Protein AF-A0A3D3YWQ4-F1 (afdb_monomer_lite)

Sequence (89 aa):
MGIVVELDTYRAGRTPATPATVDVVRRLERAVERLESAVGPLNHPRSGSLEPELESELLAILGAIAMEMLESATARTERLVERLARTGV

Structure (mmCIF, N/CA/C/O backbone):
data_AF-A0A3D3YWQ4-F1
#
_entry.id   AF-A0A3D3YWQ4-F1
#
loop_
_atom_site.group_PDB
_atom_site.id
_atom_site.type_symbol
_atom_site.label_atom_id
_atom_site.label_alt_id
_atom_site.label_comp_id
_atom_site.label_asym_id
_atom_site.label_entity_id
_atom_site.label_seq_id
_atom_site.pdbx_PDB_ins_code
_atom_site.Cartn_x
_atom_site.Cartn_y
_atom_site.Cartn_z
_atom_site.occupancy
_atom_site.B_iso_or_equiv
_atom_site.auth_seq_id
_atom_site.auth_comp_id
_atom_site.auth_asym_id
_atom_site.auth_atom_id
_atom_site.pdbx_PDB_model_num
ATOM 1 N N . MET A 1 1 ? 20.423 29.077 -9.970 1.00 41.62 1 MET A N 1
ATOM 2 C CA . MET A 1 1 ? 20.726 28.579 -11.329 1.00 41.62 1 MET A CA 1
ATOM 3 C C . MET A 1 1 ? 19.791 27.419 -11.616 1.00 41.62 1 MET A C 1
ATOM 5 O O . MET A 1 1 ? 19.858 26.441 -10.888 1.00 41.62 1 MET A O 1
ATOM 9 N N . GLY A 1 2 ? 18.882 27.546 -12.584 1.00 56.34 2 GLY A N 1
ATOM 10 C CA . GLY A 1 2 ? 18.034 26.435 -13.030 1.00 56.34 2 GLY A CA 1
ATOM 11 C C . GLY A 1 2 ? 18.663 25.778 -14.253 1.00 56.34 2 GLY A C 1
ATOM 12 O O . GLY A 1 2 ? 19.044 26.484 -15.183 1.00 56.34 2 GLY A O 1
ATOM 13 N N . ILE A 1 3 ? 18.815 24.455 -14.240 1.00 73.00 3 ILE A N 1
ATOM 14 C CA . ILE A 1 3 ? 19.275 23.700 -15.408 1.00 73.00 3 ILE A CA 1
ATOM 15 C C . ILE A 1 3 ? 18.053 23.491 -16.303 1.00 73.00 3 ILE A C 1
ATOM 17 O O . ILE A 1 3 ? 17.080 22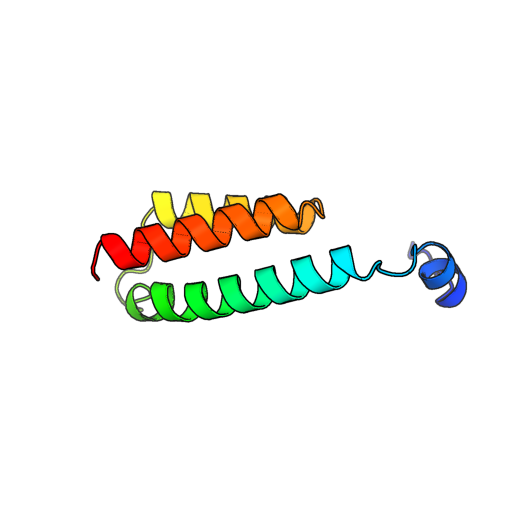.867 -15.884 1.00 73.00 3 ILE A O 1
ATOM 21 N N . VAL A 1 4 ? 18.085 24.041 -17.515 1.00 75.06 4 VAL A N 1
ATOM 22 C CA . VAL A 1 4 ? 17.068 23.771 -18.537 1.00 75.06 4 VAL A CA 1
ATOM 23 C C . VAL A 1 4 ? 17.438 22.441 -19.184 1.00 75.06 4 VAL A C 1
ATOM 25 O O . VAL A 1 4 ? 18.417 22.362 -19.920 1.00 75.06 4 VAL A O 1
ATOM 28 N N . VAL A 1 5 ? 16.698 21.383 -18.858 1.00 74.38 5 VAL A N 1
ATOM 29 C CA . VAL A 1 5 ? 16.846 20.076 -19.508 1.00 74.38 5 VAL A CA 1
ATOM 30 C C . VAL A 1 5 ? 15.875 20.026 -20.681 1.00 74.38 5 VAL A C 1
ATOM 32 O O . VAL A 1 5 ? 14.675 20.229 -20.492 1.00 74.38 5 VAL A O 1
ATOM 35 N N . GLU A 1 6 ? 16.374 19.759 -21.890 1.00 79.19 6 GLU A N 1
ATOM 36 C CA . GLU A 1 6 ? 15.500 19.513 -23.037 1.00 79.19 6 GLU A CA 1
ATOM 37 C C . GLU A 1 6 ? 14.632 18.277 -22.800 1.00 79.19 6 GLU A C 1
ATOM 39 O O . GLU A 1 6 ? 15.119 17.218 -22.395 1.00 79.19 6 GLU A O 1
ATOM 44 N N . LEU A 1 7 ? 13.337 18.409 -23.096 1.00 68.44 7 LEU A N 1
ATOM 45 C CA . LEU A 1 7 ? 12.343 17.363 -22.867 1.00 68.44 7 LEU A CA 1
ATOM 46 C C . LEU A 1 7 ? 12.690 16.065 -23.613 1.00 68.44 7 LEU A C 1
ATOM 48 O O . LEU A 1 7 ? 12.448 14.977 -23.095 1.00 68.44 7 LEU A O 1
ATOM 52 N N . ASP A 1 8 ? 13.291 16.177 -24.798 1.00 70.81 8 ASP A N 1
ATOM 53 C CA . ASP A 1 8 ? 13.714 15.029 -25.600 1.00 70.81 8 ASP A CA 1
ATOM 54 C C . ASP A 1 8 ? 14.960 14.352 -25.031 1.00 70.81 8 ASP A C 1
ATOM 56 O O . ASP A 1 8 ? 15.027 13.128 -25.018 1.00 70.81 8 ASP A O 1
ATOM 60 N N . THR A 1 9 ? 15.891 15.110 -24.444 1.00 70.50 9 THR A N 1
ATOM 61 C CA . THR A 1 9 ? 17.044 14.545 -23.721 1.00 70.50 9 THR A CA 1
ATOM 62 C C . THR A 1 9 ? 16.592 13.845 -22.435 1.00 70.50 9 THR A C 1
ATOM 64 O O . THR A 1 9 ? 17.054 12.749 -22.120 1.00 70.50 9 THR A O 1
ATOM 67 N N . TYR A 1 10 ? 15.622 14.430 -21.725 1.00 64.69 10 TYR A N 1
ATOM 68 C CA . TYR A 1 10 ? 14.991 13.809 -20.557 1.00 64.69 10 TYR A CA 1
ATOM 69 C C . TYR A 1 10 ? 14.250 12.511 -20.916 1.00 64.69 10 TYR A C 1
ATOM 71 O O . TYR A 1 10 ? 14.326 11.522 -20.188 1.00 64.69 10 TYR A O 1
ATOM 79 N N . ARG A 1 11 ? 13.548 12.486 -22.055 1.00 65.56 11 ARG A N 1
ATOM 80 C CA . ARG A 1 11 ? 12.831 11.299 -22.546 1.00 65.56 11 ARG A CA 1
ATOM 81 C C . ARG A 1 11 ? 13.766 10.232 -23.110 1.00 65.56 11 ARG A C 1
ATOM 83 O O . ARG A 1 11 ? 13.514 9.057 -22.876 1.00 65.56 11 ARG A O 1
ATOM 90 N N . ALA A 1 12 ? 14.838 10.618 -23.797 1.00 64.06 12 ALA A N 1
ATOM 91 C CA . ALA A 1 12 ? 15.815 9.699 -24.382 1.00 64.06 12 ALA A CA 1
ATOM 92 C C . ALA A 1 12 ? 16.609 8.915 -23.324 1.00 64.06 12 ALA A C 1
ATOM 94 O O . ALA A 1 12 ? 17.040 7.796 -23.587 1.00 64.06 12 ALA A O 1
ATOM 95 N N . GLY A 1 13 ? 16.768 9.475 -22.118 1.00 64.06 13 GLY A N 1
ATOM 96 C CA . GLY A 1 13 ? 17.370 8.782 -20.977 1.00 64.06 13 GLY A CA 1
ATOM 97 C C . GLY A 1 13 ? 16.448 7.770 -20.285 1.00 64.06 13 GLY A C 1
ATOM 98 O O . GLY A 1 13 ? 16.922 6.998 -19.453 1.00 64.06 13 GLY A O 1
ATOM 99 N N . ARG A 1 14 ? 15.144 7.745 -20.600 1.00 71.06 14 ARG A N 1
ATOM 100 C CA . ARG A 1 14 ? 14.231 6.728 -20.068 1.00 71.06 14 ARG A CA 1
ATOM 101 C C . ARG A 1 14 ? 14.286 5.477 -20.929 1.00 71.06 14 ARG A C 1
ATOM 103 O O . ARG A 1 14 ? 13.860 5.479 -22.081 1.00 71.06 14 ARG A O 1
ATOM 110 N N . THR A 1 15 ? 14.708 4.377 -20.320 1.00 66.12 15 THR A N 1
ATOM 111 C CA . THR A 1 15 ? 14.448 3.047 -20.864 1.00 66.12 15 THR A CA 1
ATOM 112 C C . THR A 1 15 ? 12.931 2.876 -21.016 1.00 66.12 15 THR A C 1
ATOM 114 O O . THR A 1 15 ? 12.200 3.127 -20.050 1.00 66.12 15 THR A O 1
ATOM 117 N N . PRO A 1 16 ? 12.423 2.485 -22.198 1.00 67.56 16 PRO A N 1
ATOM 118 C CA . PRO A 1 16 ? 11.002 2.214 -22.366 1.00 67.56 16 PRO A CA 1
ATOM 119 C C . PRO A 1 16 ? 10.561 1.146 -21.360 1.00 67.56 16 PRO A C 1
ATOM 121 O O . PRO A 1 16 ? 11.253 0.145 -21.161 1.00 67.56 16 PRO A O 1
ATOM 124 N N . ALA A 1 17 ? 9.421 1.378 -20.707 1.00 70.69 17 ALA A N 1
ATOM 125 C CA . ALA A 1 17 ? 8.891 0.452 -19.717 1.00 70.69 17 ALA A CA 1
ATOM 126 C C . ALA A 1 17 ? 8.666 -0.920 -20.362 1.00 70.69 17 ALA A C 1
ATOM 128 O O . ALA A 1 17 ? 8.002 -1.040 -21.394 1.00 70.69 17 ALA A O 1
ATOM 129 N N . THR A 1 18 ? 9.230 -1.957 -19.750 1.00 84.19 18 THR A N 1
ATOM 130 C CA . THR A 1 18 ? 8.984 -3.330 -20.191 1.00 84.19 18 THR A CA 1
ATOM 131 C C . THR A 1 18 ? 7.557 -3.745 -19.812 1.00 84.19 18 THR A C 1
ATOM 133 O O . THR A 1 18 ? 7.009 -3.201 -18.848 1.00 84.19 18 THR A O 1
ATOM 136 N N . PRO A 1 19 ? 6.951 -4.734 -20.497 1.00 83.75 19 PRO A N 1
ATOM 137 C CA . PRO A 1 19 ? 5.652 -5.279 -20.093 1.00 83.75 19 PRO A CA 1
ATOM 138 C C . PRO A 1 19 ? 5.621 -5.703 -18.616 1.00 83.75 19 PRO A C 1
ATOM 140 O O . PRO A 1 19 ? 4.673 -5.387 -17.906 1.00 83.75 19 PRO A O 1
ATOM 143 N N . ALA A 1 20 ? 6.710 -6.303 -18.124 1.00 81.12 20 ALA A N 1
ATOM 144 C CA . ALA A 1 20 ? 6.849 -6.688 -16.721 1.00 81.12 20 ALA A CA 1
ATOM 145 C C . ALA A 1 20 ? 6.805 -5.476 -15.772 1.00 81.12 20 ALA A C 1
ATOM 147 O O . ALA A 1 20 ? 6.130 -5.515 -14.748 1.00 81.12 20 ALA A O 1
ATOM 148 N N . THR A 1 21 ? 7.468 -4.370 -16.125 1.00 83.88 21 THR A N 1
ATOM 149 C CA . THR A 1 21 ? 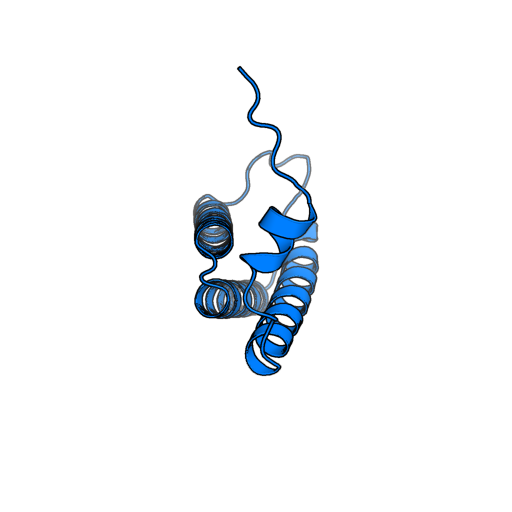7.413 -3.123 -15.344 1.00 83.88 21 THR A CA 1
ATOM 150 C C . THR A 1 21 ? 5.991 -2.563 -15.296 1.00 83.88 21 THR A C 1
ATOM 152 O O . THR A 1 21 ? 5.534 -2.148 -14.234 1.00 83.88 21 THR A O 1
ATOM 155 N N . VAL A 1 22 ? 5.273 -2.582 -16.424 1.00 87.00 22 VAL A N 1
ATOM 156 C CA . VAL A 1 22 ? 3.875 -2.129 -16.495 1.00 87.00 22 VAL A CA 1
ATOM 157 C C . VAL A 1 22 ? 2.978 -2.984 -15.599 1.00 87.00 22 VAL A C 1
ATOM 159 O O . VAL A 1 22 ? 2.146 -2.444 -14.871 1.00 87.00 22 VAL A O 1
ATOM 162 N N . ASP A 1 23 ? 3.168 -4.302 -15.593 1.00 90.00 23 ASP A N 1
ATOM 163 C CA . ASP A 1 23 ? 2.393 -5.211 -14.746 1.00 90.00 23 ASP A CA 1
ATOM 164 C C . ASP A 1 23 ? 2.645 -4.977 -13.251 1.00 90.00 23 ASP A C 1
ATOM 166 O O . ASP A 1 23 ? 1.695 -4.961 -12.463 1.00 90.00 23 ASP A O 1
ATOM 170 N N . VAL A 1 24 ? 3.900 -4.732 -12.853 1.00 90.38 24 VAL A N 1
ATOM 171 C CA . VAL A 1 24 ? 4.247 -4.396 -11.462 1.00 90.38 24 VAL A CA 1
ATOM 172 C C . VAL A 1 24 ? 3.596 -3.079 -11.040 1.00 90.38 24 VAL A C 1
ATOM 174 O O . VAL A 1 24 ? 3.013 -3.020 -9.959 1.00 90.38 24 VAL A O 1
ATOM 177 N N . VAL A 1 25 ? 3.617 -2.047 -11.890 1.00 90.06 25 VAL A N 1
ATOM 178 C CA . VAL A 1 25 ? 2.944 -0.767 -11.602 1.00 90.06 25 VAL A CA 1
ATOM 179 C C . VAL A 1 25 ? 1.441 -0.970 -11.419 1.00 90.06 25 VAL A C 1
ATOM 181 O O . VAL A 1 25 ? 0.892 -0.545 -10.408 1.00 90.06 25 VAL A O 1
ATOM 184 N N . ARG A 1 26 ? 0.777 -1.706 -12.320 1.00 93.31 26 ARG A N 1
ATOM 185 C CA . ARG A 1 26 ? -0.665 -1.993 -12.198 1.00 93.31 26 ARG A CA 1
ATOM 186 C C . ARG A 1 26 ? -1.003 -2.784 -10.937 1.00 93.31 26 ARG A C 1
ATOM 188 O O . ARG A 1 26 ? -2.081 -2.622 -10.366 1.00 93.31 26 ARG A O 1
ATOM 195 N N . ARG A 1 27 ? -0.115 -3.687 -10.516 1.00 93.69 27 ARG A N 1
ATOM 196 C CA . ARG A 1 27 ? -0.278 -4.444 -9.270 1.00 93.69 27 ARG A CA 1
ATOM 197 C C . ARG A 1 27 ? -0.120 -3.535 -8.052 1.00 93.69 27 ARG A C 1
ATOM 199 O O . ARG A 1 27 ? -0.936 -3.632 -7.138 1.00 93.69 27 ARG A O 1
ATOM 206 N N . LEU A 1 28 ? 0.865 -2.638 -8.068 1.00 91.94 28 LEU A N 1
ATOM 207 C CA . LEU A 1 28 ? 1.067 -1.635 -7.027 1.00 91.94 28 LEU A CA 1
ATOM 208 C C . LEU A 1 28 ? -0.142 -0.703 -6.900 1.00 91.94 28 LEU A C 1
ATOM 210 O O . LEU A 1 28 ? -0.635 -0.525 -5.793 1.00 91.94 28 LEU A O 1
ATOM 214 N N . GLU A 1 29 ? -0.656 -0.172 -8.012 1.00 93.25 29 GLU A N 1
ATOM 215 C CA . GLU A 1 29 ? -1.849 0.690 -8.042 1.00 93.25 29 GLU A CA 1
ATOM 216 C C . GLU A 1 29 ? -3.040 0.012 -7.355 1.00 93.25 29 GLU A C 1
ATOM 218 O O . GLU A 1 29 ? -3.598 0.547 -6.399 1.00 93.25 29 GLU A O 1
ATOM 223 N N . ARG A 1 30 ? -3.359 -1.230 -7.744 1.00 94.31 30 ARG A N 1
ATOM 224 C CA . ARG A 1 30 ? -4.439 -2.007 -7.108 1.00 94.31 30 ARG A CA 1
ATOM 225 C C . ARG A 1 30 ? -4.196 -2.260 -5.623 1.00 94.31 30 ARG A C 1
ATOM 227 O O . ARG A 1 30 ? -5.144 -2.325 -4.843 1.00 94.31 30 ARG A O 1
ATOM 234 N N . ALA A 1 31 ? -2.946 -2.491 -5.227 1.00 92.62 31 ALA A N 1
ATOM 235 C CA . ALA A 1 31 ? -2.604 -2.707 -3.828 1.00 92.62 31 ALA A CA 1
ATOM 236 C C . ALA A 1 31 ? -2.800 -1.418 -3.011 1.00 92.62 31 ALA A C 1
ATOM 238 O O . ALA A 1 31 ? -3.323 -1.483 -1.900 1.00 92.62 31 ALA A O 1
ATOM 239 N N . VAL A 1 32 ? -2.447 -0.259 -3.576 1.00 91.81 32 VAL A N 1
ATOM 240 C CA . VAL A 1 32 ? -2.656 1.060 -2.962 1.00 91.81 32 VAL A CA 1
ATOM 241 C C . VAL A 1 32 ? -4.145 1.381 -2.836 1.00 91.81 32 VAL A C 1
ATOM 243 O O . VAL A 1 32 ? -4.574 1.745 -1.749 1.00 91.81 32 VAL A O 1
ATOM 246 N N . GLU A 1 33 ? -4.958 1.150 -3.868 1.00 93.06 33 GLU A N 1
ATOM 247 C CA . GLU A 1 33 ? -6.420 1.348 -3.803 1.00 93.06 33 GLU A CA 1
ATOM 248 C C . GLU A 1 33 ? -7.069 0.533 -2.666 1.00 93.06 33 GLU A C 1
ATOM 250 O O . GLU A 1 33 ? -7.936 1.008 -1.923 1.00 93.06 33 GLU A O 1
ATOM 255 N N . ARG A 1 34 ? -6.621 -0.717 -2.489 1.00 92.00 34 ARG A N 1
ATOM 256 C CA . ARG A 1 34 ? -7.067 -1.570 -1.376 1.00 92.00 34 ARG A CA 1
ATOM 257 C C . ARG A 1 34 ? -6.591 -1.042 -0.028 1.00 92.00 34 ARG A C 1
ATOM 259 O O . ARG A 1 34 ? -7.335 -1.125 0.947 1.00 92.00 34 ARG A O 1
ATOM 266 N N . LEU A 1 35 ? -5.371 -0.514 0.034 1.00 89.56 35 LEU A N 1
ATOM 267 C CA . LEU A 1 35 ? -4.819 0.074 1.248 1.00 89.56 35 LEU A CA 1
ATOM 268 C C . LEU A 1 35 ? -5.581 1.334 1.660 1.00 89.56 35 LEU A C 1
ATOM 270 O O . LEU A 1 35 ? -5.934 1.457 2.827 1.00 89.56 35 LEU A O 1
ATOM 274 N N . GLU A 1 36 ? -5.892 2.229 0.723 1.00 87.56 36 GLU A N 1
ATOM 275 C CA . GLU A 1 36 ? -6.716 3.416 0.980 1.00 87.56 36 GLU A CA 1
ATOM 276 C C . GLU A 1 36 ? -8.083 3.028 1.547 1.00 87.56 36 GLU A C 1
ATOM 278 O O . GLU A 1 36 ? -8.528 3.594 2.546 1.00 87.56 36 GLU A O 1
ATOM 283 N N . SER A 1 37 ? -8.706 1.997 0.972 1.00 87.06 37 SER A N 1
ATOM 284 C CA . SER A 1 37 ? -9.980 1.462 1.462 1.00 87.06 37 SER A CA 1
ATOM 285 C C . SER A 1 37 ? -9.877 0.898 2.887 1.00 87.06 37 SER A C 1
ATOM 287 O O . SER A 1 37 ? -10.819 1.031 3.665 1.00 87.06 37 SER A O 1
ATOM 289 N N . ALA A 1 38 ? -8.741 0.292 3.248 1.00 85.69 38 ALA A N 1
ATOM 290 C CA . ALA A 1 38 ? -8.506 -0.288 4.572 1.00 85.69 38 ALA A CA 1
ATOM 291 C C . ALA A 1 38 ? -8.114 0.756 5.637 1.00 85.69 38 ALA A C 1
ATOM 293 O O . ALA A 1 38 ? -8.477 0.616 6.802 1.00 85.69 38 ALA A O 1
ATOM 294 N N . VAL A 1 39 ? -7.378 1.803 5.254 1.00 81.69 39 VAL A N 1
ATOM 295 C CA . VAL A 1 39 ? -6.897 2.858 6.165 1.00 81.69 39 VAL A CA 1
ATOM 296 C C . VAL A 1 39 ? -7.916 3.991 6.324 1.00 81.69 39 VAL A C 1
ATOM 298 O O . VAL A 1 39 ? -7.957 4.633 7.371 1.00 81.69 39 VAL A O 1
ATOM 301 N N . GLY A 1 40 ? -8.781 4.227 5.333 1.00 74.88 40 GLY A N 1
ATOM 302 C CA . GLY A 1 40 ? -9.823 5.260 5.376 1.00 74.88 40 GLY A CA 1
ATOM 303 C C . GLY A 1 40 ? -10.671 5.258 6.662 1.00 74.88 40 GLY A C 1
ATOM 304 O O . GLY A 1 40 ? -10.807 6.315 7.278 1.00 74.88 40 GLY A O 1
ATOM 305 N N . PRO A 1 41 ? -11.181 4.102 7.130 1.00 72.38 41 PRO A N 1
ATOM 306 C CA . PRO A 1 41 ? -11.925 4.003 8.390 1.00 72.38 41 PRO A CA 1
ATOM 307 C C . PRO A 1 41 ? -11.087 4.289 9.649 1.00 72.38 41 PRO A C 1
ATOM 309 O O . PRO A 1 41 ? -11.619 4.795 10.638 1.00 72.38 41 PRO A O 1
ATOM 312 N N . LEU A 1 42 ? -9.782 3.986 9.608 1.00 70.94 42 LEU A N 1
ATOM 313 C CA . LEU A 1 42 ? -8.830 4.183 10.710 1.00 70.94 42 LEU A CA 1
ATOM 314 C C . LEU A 1 42 ? -8.412 5.648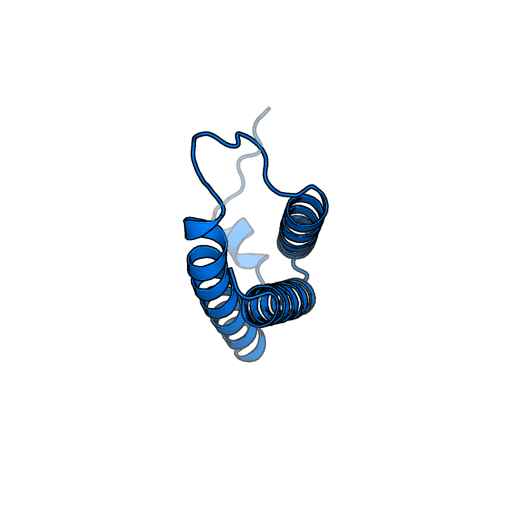 10.879 1.00 70.94 42 LEU A C 1
ATOM 316 O O . LEU A 1 42 ? -8.053 6.074 11.977 1.00 70.94 42 LEU A O 1
ATOM 320 N N . ASN A 1 43 ? -8.508 6.443 9.812 1.00 63.72 43 ASN A N 1
ATOM 321 C CA . ASN A 1 43 ? -8.269 7.884 9.826 1.00 63.72 43 ASN A CA 1
ATOM 322 C C . ASN A 1 43 ? -9.470 8.638 10.424 1.00 63.72 43 ASN A C 1
ATOM 324 O O . ASN A 1 43 ? -10.129 9.450 9.774 1.00 63.72 43 ASN A O 1
ATOM 328 N N . HIS A 1 44 ? -9.782 8.371 11.694 1.00 58.75 44 HIS A N 1
ATOM 329 C CA . HIS A 1 44 ? -10.787 9.146 12.408 1.00 58.75 44 HIS A CA 1
ATOM 330 C C . HIS A 1 44 ? -10.216 10.540 12.733 1.00 58.75 44 HIS A C 1
ATOM 332 O O . HIS A 1 44 ? -9.225 10.635 13.463 1.00 58.75 44 HIS A O 1
ATOM 338 N N . PRO A 1 45 ? -10.850 11.643 12.288 1.00 55.94 45 PRO A N 1
ATOM 339 C CA . PRO A 1 45 ? -10.319 13.005 12.441 1.00 55.94 45 PRO A CA 1
ATOM 340 C C . PRO A 1 45 ? -10.164 13.465 13.902 1.00 55.94 45 PRO A C 1
ATOM 342 O O . PRO A 1 45 ? -9.587 14.515 14.162 1.00 55.94 45 PRO A O 1
ATOM 345 N N . ARG A 1 46 ? -10.662 12.684 14.871 1.00 56.03 46 ARG A N 1
ATOM 346 C CA . ARG A 1 46 ? -10.494 12.926 16.312 1.00 56.03 46 ARG A CA 1
ATOM 347 C C . ARG A 1 46 ? -9.262 12.260 16.934 1.00 56.03 46 ARG A C 1
ATOM 349 O O . ARG A 1 46 ? -8.888 12.667 18.026 1.00 56.03 46 ARG A O 1
ATOM 356 N N . SER A 1 47 ? -8.652 11.268 16.279 1.00 58.88 47 SER A N 1
ATOM 357 C CA . SER A 1 47 ? -7.511 10.520 16.836 1.00 58.88 47 SER A CA 1
ATOM 358 C C . SER A 1 47 ? -6.162 11.171 16.522 1.00 58.88 47 SER A C 1
ATOM 360 O O . SER A 1 47 ? -5.194 10.931 17.233 1.00 58.88 47 SER A O 1
ATOM 362 N N . GLY A 1 48 ? -6.084 12.017 15.485 1.00 60.19 48 GLY A N 1
ATOM 363 C CA . GLY A 1 48 ? -4.919 12.857 15.159 1.00 60.19 48 GLY A CA 1
ATOM 364 C C . GLY A 1 48 ? -3.615 12.125 14.805 1.00 60.19 48 GLY A C 1
ATOM 365 O O . GLY A 1 48 ? -2.701 12.757 14.289 1.00 60.19 48 GLY A O 1
ATOM 366 N N . SER A 1 49 ? -3.528 10.819 15.047 1.00 66.31 49 SER A N 1
ATOM 367 C CA . SER A 1 49 ? -2.344 9.998 14.835 1.00 66.31 49 SER A CA 1
ATOM 368 C C . SER A 1 49 ? -2.767 8.619 14.360 1.00 66.31 49 SER A C 1
ATOM 370 O O . SER A 1 49 ? -3.649 7.992 14.953 1.00 66.31 49 SER A O 1
ATOM 372 N N . LEU A 1 50 ? -2.111 8.155 13.299 1.00 72.88 50 LEU A N 1
ATOM 373 C CA . LEU A 1 50 ? -2.093 6.742 12.944 1.00 72.88 50 LEU A CA 1
ATOM 374 C C . LEU A 1 50 ? -1.378 5.963 14.057 1.00 72.88 50 LEU A C 1
ATOM 376 O O . LEU A 1 50 ? -0.587 6.533 14.817 1.00 72.88 50 LEU A O 1
ATOM 380 N N . GLU A 1 51 ? -1.640 4.659 14.155 1.00 82.44 51 GLU A N 1
ATOM 381 C CA . GLU A 1 51 ? -0.782 3.802 14.974 1.00 82.44 51 GLU A CA 1
ATOM 382 C C . GLU A 1 51 ? 0.673 3.893 14.469 1.00 82.44 51 GLU A C 1
ATOM 384 O O . GLU A 1 51 ? 0.894 3.784 13.257 1.00 82.44 51 GLU A O 1
ATOM 389 N N . PRO A 1 52 ? 1.675 4.047 15.358 1.00 85.06 52 PRO A N 1
ATOM 390 C CA . PRO A 1 52 ? 3.078 4.218 14.965 1.00 85.06 52 PRO A CA 1
ATOM 391 C C . PRO A 1 52 ? 3.617 3.113 14.045 1.00 85.06 52 PRO A C 1
ATOM 393 O O . PRO A 1 52 ? 4.456 3.363 13.176 1.00 85.06 52 PRO A O 1
ATOM 396 N N . GLU A 1 53 ? 3.128 1.882 14.210 1.00 86.94 53 GLU A N 1
ATOM 397 C CA . GLU A 1 53 ? 3.496 0.753 13.353 1.00 86.94 53 GLU A CA 1
ATOM 398 C C . GLU A 1 53 ? 2.932 0.896 11.933 1.00 86.94 53 GLU A C 1
ATOM 400 O O . GLU A 1 53 ? 3.627 0.611 10.957 1.00 86.94 53 GLU A O 1
ATOM 405 N N . LEU A 1 54 ? 1.691 1.377 11.799 1.00 87.94 54 LEU A N 1
ATOM 406 C CA . LEU A 1 54 ? 1.069 1.641 10.502 1.00 87.94 54 LEU A CA 1
ATOM 407 C C . LEU A 1 54 ? 1.779 2.793 9.785 1.00 87.94 54 LEU A C 1
ATOM 409 O O . LEU A 1 54 ? 2.098 2.670 8.605 1.00 87.94 54 LEU A O 1
ATOM 413 N N . GLU A 1 55 ? 2.080 3.881 10.494 1.00 89.12 55 GLU A N 1
ATOM 414 C CA . GLU A 1 55 ? 2.829 5.014 9.942 1.00 89.12 55 GLU A CA 1
ATOM 415 C C . GLU A 1 55 ? 4.220 4.592 9.446 1.00 89.12 55 GLU A C 1
ATOM 417 O O . GLU A 1 55 ? 4.604 4.909 8.318 1.00 89.12 55 GLU A O 1
ATOM 422 N N . SER A 1 56 ? 4.948 3.808 10.246 1.00 93.06 56 SER A N 1
ATOM 423 C CA . SER A 1 56 ? 6.273 3.295 9.875 1.00 93.06 56 SER A CA 1
ATOM 424 C C . SER A 1 56 ? 6.232 2.463 8.590 1.00 93.06 56 SER A C 1
ATOM 426 O O . SER A 1 56 ? 7.118 2.573 7.742 1.00 93.06 56 SER A O 1
ATOM 428 N N . GLU A 1 57 ? 5.193 1.651 8.409 1.00 93.31 57 GLU A N 1
ATOM 429 C CA . GLU A 1 57 ? 5.028 0.802 7.224 1.00 93.31 57 GLU A CA 1
ATOM 430 C C . GLU A 1 57 ? 4.629 1.607 5.985 1.00 93.31 57 GLU A C 1
ATOM 432 O O . GLU A 1 57 ? 5.153 1.361 4.896 1.00 93.31 57 GLU A O 1
ATOM 437 N N . LEU A 1 58 ? 3.782 2.629 6.144 1.00 93.12 58 LEU A N 1
ATOM 438 C CA . LEU A 1 58 ? 3.465 3.579 5.073 1.00 93.12 58 LEU A CA 1
ATOM 439 C C . LEU A 1 58 ? 4.718 4.331 4.605 1.00 93.12 58 LEU A C 1
ATOM 441 O O . LEU A 1 58 ? 4.973 4.421 3.402 1.00 93.12 58 LEU A O 1
ATOM 445 N N . LEU A 1 59 ? 5.549 4.803 5.539 1.00 94.19 59 LEU A N 1
ATOM 446 C CA . LEU A 1 59 ? 6.834 5.434 5.226 1.00 94.19 59 LEU A CA 1
ATOM 447 C C . LEU A 1 59 ? 7.798 4.457 4.541 1.00 94.19 59 LEU A C 1
ATOM 449 O O . LEU A 1 59 ? 8.509 4.832 3.608 1.00 94.19 59 LEU A O 1
ATOM 453 N N . ALA A 1 60 ? 7.802 3.189 4.950 1.00 95.69 60 ALA A N 1
ATOM 454 C CA . ALA A 1 60 ? 8.625 2.153 4.341 1.00 95.69 60 ALA A CA 1
ATOM 455 C C . ALA A 1 60 ? 8.190 1.817 2.900 1.00 95.69 60 ALA A C 1
ATOM 457 O O . ALA A 1 60 ? 9.043 1.506 2.061 1.00 95.69 60 ALA A O 1
ATOM 458 N N . ILE A 1 61 ? 6.889 1.867 2.600 1.00 94.62 61 ILE A N 1
ATOM 459 C CA . ILE A 1 61 ? 6.348 1.741 1.238 1.00 94.62 61 ILE A CA 1
ATOM 460 C C . ILE A 1 61 ? 6.747 2.963 0.406 1.00 94.62 61 ILE A C 1
ATOM 462 O O . ILE A 1 61 ? 7.300 2.801 -0.682 1.00 94.62 61 ILE A O 1
ATOM 466 N N . LEU A 1 62 ? 6.548 4.174 0.937 1.00 94.31 62 LEU A N 1
ATOM 467 C CA . LEU A 1 62 ? 6.924 5.421 0.267 1.00 94.31 62 LEU A CA 1
ATOM 468 C C . LEU A 1 62 ? 8.421 5.454 -0.072 1.00 94.31 62 LEU A C 1
ATOM 470 O O . LEU A 1 62 ? 8.789 5.795 -1.193 1.00 94.31 62 LEU A O 1
ATOM 474 N N . GLY A 1 63 ? 9.280 5.041 0.864 1.00 95.75 63 GLY A N 1
ATOM 475 C CA . GLY A 1 63 ? 10.720 4.936 0.638 1.00 95.75 63 GLY A CA 1
ATOM 476 C C . GLY A 1 63 ? 11.073 3.956 -0.483 1.00 95.75 63 GLY A C 1
ATOM 477 O O . GLY A 1 63 ? 11.918 4.264 -1.318 1.00 95.75 63 GLY A O 1
ATOM 478 N N . ALA A 1 64 ? 10.393 2.807 -0.560 1.00 94.31 64 ALA A N 1
ATOM 479 C CA . ALA A 1 64 ? 10.597 1.850 -1.648 1.00 94.31 64 ALA A CA 1
ATOM 480 C C . ALA A 1 64 ? 10.155 2.416 -3.010 1.00 94.31 64 ALA A C 1
ATOM 482 O O . ALA A 1 64 ? 10.857 2.222 -4.000 1.00 94.31 64 ALA A O 1
ATOM 483 N N . ILE A 1 65 ? 9.038 3.153 -3.062 1.00 92.50 65 ILE A N 1
ATOM 484 C CA . ILE A 1 65 ? 8.576 3.841 -4.279 1.00 92.50 65 ILE A CA 1
ATOM 485 C C . ILE A 1 65 ? 9.588 4.907 -4.713 1.00 92.50 65 ILE A C 1
ATOM 487 O O . ILE A 1 65 ? 9.956 4.959 -5.883 1.00 92.50 65 ILE A O 1
ATOM 491 N N . ALA A 1 66 ? 10.077 5.722 -3.774 1.00 92.12 66 ALA A N 1
ATOM 492 C CA . ALA A 1 66 ? 11.051 6.778 -4.046 1.00 92.12 66 ALA A CA 1
ATOM 493 C C . ALA A 1 66 ? 12.395 6.237 -4.567 1.00 92.12 66 ALA A C 1
ATOM 495 O O . ALA A 1 66 ? 13.079 6.922 -5.321 1.00 92.12 66 ALA A O 1
ATOM 496 N N . MET A 1 67 ? 12.760 5.009 -4.188 1.00 93.38 67 MET A N 1
ATOM 497 C CA . MET A 1 67 ? 13.947 4.304 -4.688 1.00 93.38 67 MET A CA 1
ATOM 498 C C . MET A 1 67 ? 13.671 3.462 -5.947 1.00 93.38 67 MET A C 1
ATOM 500 O O . MET A 1 67 ? 14.498 2.631 -6.310 1.00 93.38 67 MET A O 1
ATOM 504 N N . GLU A 1 68 ? 12.505 3.622 -6.585 1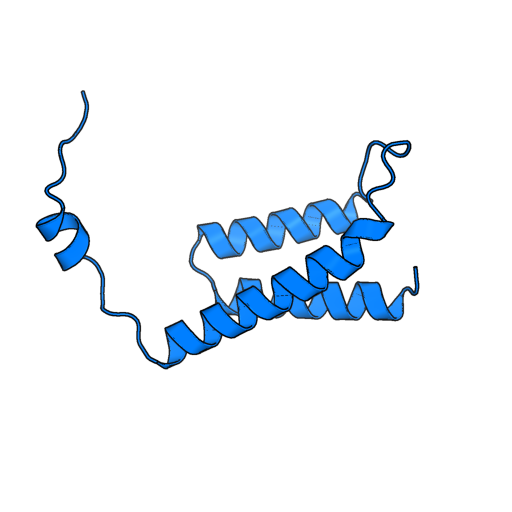.00 90.81 68 GLU A N 1
ATOM 505 C CA . GLU A 1 68 ? 12.071 2.854 -7.764 1.00 90.81 68 GLU A CA 1
ATOM 506 C C . GLU A 1 68 ? 12.045 1.323 -7.542 1.00 90.81 68 GLU A C 1
ATOM 508 O O . GLU A 1 68 ? 12.035 0.525 -8.480 1.00 90.81 68 GLU A O 1
ATOM 513 N N . MET A 1 69 ? 11.963 0.879 -6.284 1.00 93.31 69 MET A N 1
ATOM 514 C CA . MET A 1 69 ? 11.892 -0.532 -5.897 1.00 93.31 69 MET A CA 1
ATOM 515 C C . MET A 1 69 ? 10.444 -1.037 -5.951 1.00 93.31 69 MET A C 1
ATOM 517 O O . MET A 1 69 ? 9.859 -1.423 -4.934 1.00 93.31 69 MET A O 1
ATOM 521 N N . LEU A 1 70 ? 9.849 -1.024 -7.145 1.00 92.12 70 LEU A N 1
ATOM 522 C CA . LEU A 1 70 ? 8.407 -1.225 -7.339 1.00 92.12 70 LEU A CA 1
ATOM 523 C C . LEU A 1 70 ? 7.898 -2.593 -6.858 1.00 92.12 70 LEU A C 1
ATOM 525 O O . LEU A 1 70 ? 6.830 -2.668 -6.253 1.00 92.12 70 LEU A O 1
ATOM 529 N N . GLU A 1 71 ? 8.659 -3.672 -7.052 1.00 93.19 71 GLU A N 1
ATOM 530 C CA . GLU A 1 71 ? 8.280 -5.001 -6.543 1.00 93.19 71 GLU A CA 1
ATOM 531 C C . GLU A 1 71 ? 8.257 -5.045 -5.011 1.00 93.19 71 GLU A C 1
ATOM 533 O O . GLU A 1 71 ? 7.326 -5.585 -4.413 1.00 93.19 71 GLU A O 1
ATOM 538 N N . SER A 1 72 ? 9.251 -4.425 -4.369 1.00 93.62 72 SER A N 1
ATOM 539 C CA . SER A 1 72 ? 9.335 -4.334 -2.908 1.00 93.62 72 SER A CA 1
ATOM 540 C C . SER A 1 72 ? 8.192 -3.494 -2.344 1.00 93.62 72 SER A C 1
ATOM 542 O O . SER A 1 72 ? 7.538 -3.909 -1.385 1.00 93.62 72 SER A O 1
ATOM 544 N N . ALA A 1 73 ? 7.906 -2.347 -2.972 1.00 95.75 73 ALA A N 1
ATOM 545 C CA . ALA A 1 73 ? 6.761 -1.513 -2.630 1.00 95.75 73 ALA A CA 1
ATOM 546 C C . ALA A 1 73 ? 5.455 -2.311 -2.741 1.00 95.75 73 ALA A C 1
ATOM 548 O O . ALA A 1 73 ? 4.685 -2.357 -1.788 1.00 95.75 73 ALA A O 1
ATOM 549 N N . THR A 1 74 ? 5.260 -3.030 -3.849 1.00 95.62 74 THR A N 1
ATOM 550 C CA . THR A 1 74 ? 4.070 -3.861 -4.086 1.00 95.62 74 THR A CA 1
ATOM 551 C C . THR A 1 74 ? 3.902 -4.928 -3.007 1.00 95.62 74 THR A C 1
ATOM 553 O O . THR A 1 74 ? 2.857 -5.003 -2.365 1.00 95.62 74 THR A O 1
ATOM 556 N N . ALA A 1 75 ? 4.948 -5.717 -2.748 1.00 95.06 75 ALA A N 1
ATOM 557 C CA . ALA A 1 75 ? 4.911 -6.791 -1.761 1.00 95.06 75 ALA A CA 1
ATOM 558 C C . ALA A 1 75 ? 4.728 -6.278 -0.322 1.00 95.06 75 ALA A C 1
ATOM 560 O O . ALA A 1 75 ? 4.186 -6.982 0.533 1.00 95.06 75 ALA A O 1
ATOM 561 N N . ARG A 1 76 ? 5.205 -5.068 -0.007 1.00 95.44 76 ARG A N 1
ATOM 562 C CA . ARG A 1 76 ? 4.944 -4.418 1.286 1.00 95.44 76 ARG A CA 1
ATOM 563 C C . ARG A 1 76 ? 3.488 -3.979 1.395 1.00 95.44 76 ARG A C 1
ATOM 565 O O . ARG A 1 76 ? 2.842 -4.337 2.376 1.00 95.44 76 ARG A O 1
ATOM 572 N N . THR A 1 77 ? 2.961 -3.297 0.380 1.00 95.75 77 THR A N 1
ATOM 573 C CA . THR A 1 77 ? 1.565 -2.844 0.346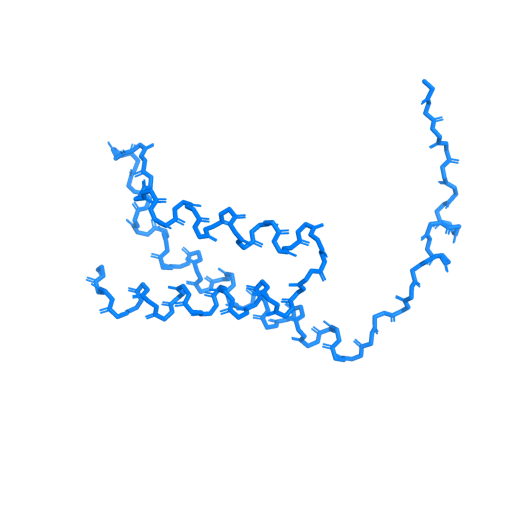 1.00 95.75 77 THR A CA 1
ATOM 574 C C . THR A 1 77 ? 0.589 -4.012 0.473 1.00 95.75 77 THR A C 1
ATOM 576 O O . THR A 1 77 ? -0.321 -3.960 1.294 1.00 95.75 77 THR A O 1
ATOM 579 N N . GLU A 1 78 ? 0.796 -5.102 -0.266 1.00 95.62 78 GLU A N 1
ATOM 580 C CA . GLU A 1 78 ? -0.076 -6.281 -0.192 1.00 95.62 78 GLU A CA 1
ATOM 581 C C . GLU A 1 78 ? -0.064 -6.934 1.192 1.00 95.62 78 GLU A C 1
ATOM 583 O O . GLU A 1 78 ? -1.127 -7.201 1.752 1.00 95.62 78 GLU A O 1
ATOM 588 N N . ARG A 1 79 ? 1.120 -7.120 1.792 1.00 95.06 79 ARG A N 1
ATOM 589 C CA . ARG A 1 79 ? 1.231 -7.660 3.156 1.00 95.06 79 ARG A CA 1
ATOM 590 C C . ARG A 1 79 ? 0.558 -6.761 4.188 1.00 95.06 79 ARG A C 1
ATOM 592 O O . ARG A 1 79 ? -0.035 -7.274 5.136 1.00 95.06 79 ARG A O 1
ATOM 599 N N . LEU A 1 80 ? 0.649 -5.443 4.016 1.00 93.50 80 LEU A N 1
ATOM 600 C CA . LEU A 1 80 ? -0.015 -4.484 4.892 1.00 93.50 80 LEU A CA 1
ATOM 601 C C . LEU A 1 80 ? -1.539 -4.598 4.774 1.00 93.50 80 LEU A C 1
ATOM 603 O O . LEU A 1 80 ? -2.212 -4.715 5.794 1.00 93.50 80 LEU A O 1
ATOM 607 N N . VAL A 1 81 ? -2.074 -4.653 3.552 1.00 93.06 81 VAL A N 1
ATOM 608 C CA . VAL A 1 81 ? -3.509 -4.865 3.297 1.00 93.06 81 VAL A CA 1
ATOM 609 C C . VAL A 1 81 ? -3.993 -6.177 3.916 1.00 93.06 81 VAL A C 1
ATOM 611 O O . VAL A 1 81 ? -4.996 -6.186 4.625 1.00 93.06 81 VAL A O 1
ATOM 614 N N . GLU A 1 82 ? -3.272 -7.281 3.712 1.00 92.75 82 GLU A N 1
ATOM 615 C CA . GLU A 1 82 ? -3.605 -8.577 4.319 1.00 92.75 82 GLU A CA 1
ATOM 616 C C . GLU A 1 82 ? -3.578 -8.528 5.848 1.00 92.75 82 GLU A C 1
ATOM 618 O O . GLU A 1 82 ? -4.406 -9.152 6.513 1.00 92.75 82 GLU A O 1
ATOM 623 N N . ARG A 1 83 ? -2.619 -7.798 6.428 1.00 91.38 83 ARG A N 1
ATOM 624 C CA . ARG A 1 83 ? -2.532 -7.611 7.877 1.00 91.38 83 ARG A CA 1
ATOM 625 C C . ARG A 1 83 ? -3.743 -6.840 8.392 1.00 91.38 83 ARG A C 1
ATOM 627 O O . ARG A 1 83 ? -4.400 -7.343 9.292 1.00 91.38 83 ARG A O 1
ATOM 634 N N . LEU A 1 84 ? -4.080 -5.704 7.783 1.00 88.50 84 LEU A N 1
ATOM 635 C CA . LEU A 1 84 ? -5.250 -4.902 8.156 1.00 88.50 84 LEU A CA 1
ATOM 636 C C . LEU A 1 84 ? -6.559 -5.697 8.020 1.00 88.50 84 LEU A C 1
ATOM 638 O O . LEU A 1 84 ? -7.403 -5.641 8.909 1.00 88.50 84 LEU A O 1
ATOM 642 N N . ALA A 1 85 ? -6.695 -6.508 6.966 1.00 86.88 85 ALA A N 1
ATOM 643 C CA . ALA A 1 85 ? -7.856 -7.376 6.773 1.00 86.88 85 ALA A CA 1
ATOM 644 C C . ALA A 1 85 ? -7.985 -8.466 7.854 1.00 86.88 85 ALA A C 1
ATOM 646 O O . ALA A 1 85 ? -9.098 -8.816 8.239 1.00 86.88 85 ALA A O 1
ATOM 647 N N . ARG A 1 86 ? -6.864 -9.007 8.358 1.00 86.62 86 ARG A N 1
ATOM 648 C CA . ARG A 1 86 ? -6.860 -10.001 9.449 1.00 86.62 86 ARG A CA 1
ATOM 649 C C . ARG A 1 86 ? -7.138 -9.393 10.814 1.00 86.62 86 ARG A C 1
ATOM 651 O O . ARG A 1 86 ? -7.751 -10.058 11.643 1.00 86.62 86 ARG A O 1
ATOM 658 N N . THR A 1 87 ? -6.653 -8.180 11.059 1.00 75.19 87 THR A N 1
ATOM 659 C CA . THR A 1 87 ? -6.820 -7.519 12.357 1.00 75.19 87 THR A CA 1
ATOM 660 C C . THR A 1 87 ? -8.263 -7.068 12.584 1.00 75.19 87 THR A C 1
ATOM 662 O O . THR A 1 87 ? -8.616 -6.827 13.730 1.00 75.19 87 THR A O 1
ATOM 665 N N . GLY A 1 88 ? -9.106 -7.047 11.540 1.00 61.88 88 GLY A N 1
ATOM 666 C CA . GLY A 1 88 ? -10.545 -6.829 11.674 1.00 61.88 88 GLY A CA 1
ATOM 667 C C . GLY A 1 88 ? -10.845 -5.529 12.410 1.00 61.88 88 GLY A C 1
ATOM 668 O O . GLY A 1 88 ? -11.257 -5.555 13.566 1.00 6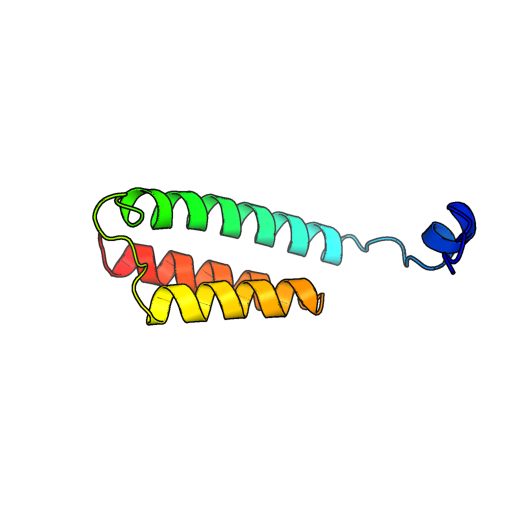1.88 88 GLY A O 1
ATOM 669 N N . VAL A 1 89 ? -10.596 -4.407 11.737 1.00 47.94 89 VAL A N 1
ATOM 670 C CA . VAL A 1 89 ? -11.220 -3.130 12.110 1.00 47.94 89 VAL A CA 1
ATOM 671 C C . VAL A 1 89 ? -12.722 -3.234 11.878 1.00 47.94 89 VAL A C 1
ATOM 673 O O . VAL A 1 89 ? -13.099 -3.761 10.804 1.00 47.94 89 VAL A O 1
#

pLDDT: mean 82.23, std 13.38, range [41.62, 95.75]

Radius of gyration: 17.05 Å; chains: 1; bounding box: 33×39×42 Å

Foldseek 3Di:
DDDDDDPVNVVVPDDPQDPVNVVLVVLLVVLVVLLCVLCVVVVDVVVVDDDPVLVVLVVVLVVCVVVVVSNVSSVSSNVSSVVSVVVPD

Secondary structure (DSSP, 8-state):
------HHHHHHTSPPPPHHHHHHHHHHHHHHHHHHHHHTTT--TTT-S--HHHHHHHHHHHHHHHTT-HHHHHHHHHHHHHHHHHHT-